Protein AF-A0A1T0AWC5-F1 (afdb_monomer_lite)

Sequence (176 aa):
MLRKLATLCFVLGIAALSACSSPKIKNVVQDDPMPMVLLTREAPDQPSYAIGYTTTILSYQGRINANYFINTFIRGVDDWLRQRVSLSLEQIKGQIYQKSGLELKQHTYFNGILLGANLQQKFQQMKKGCWEQINSRSLVKGIYAALADLKKGQVRQDEDPYLVEGTEQLLKYCAK

Radius of gyration: 23.96 Å; chains: 1; bounding box: 58×36×89 Å

Foldseek 3Di:
DDDDDPDDDDDDDDPPPPPPPPPPPPDPDPDLDAPVLQVDPDDFPLLLLLCLQVVLCVVCQVPAELPQPLRLLLQLLLCLVVVVDPDDLVVLVCLQPVDPPDDRSSNSSSNSVVVNVVVLVVLVPFPPCLSVPRDSSSSSVNNSVNSVCSHVVNRDDPPPVSSVVSNVVSCVVGHD

Organism: NCBI:txid123822

Secondary structure (DSSP, 8-state):
-----------------------------SS-PPPGGGG--SPP-HHHHHHHHHHHHHHHTTT--TT--HHHHHHHHHHHHTT---S-HHHHHHHHHT-TT--HHHHHHHHHHHHHHHHHHHHHTSSTTTGGG--HHHHHHHHHHHHHHHHHT-PPPTT-HHHHHHHHHHHHHH--

Structure (mmCIF, N/CA/C/O backbone):
data_AF-A0A1T0AWC5-F1
#
_entry.id   AF-A0A1T0AWC5-F1
#
loop_
_atom_site.group_PDB
_atom_site.id
_atom_site.type_symbol
_atom_site.label_atom_id
_atom_site.label_alt_id
_atom_site.label_comp_id
_atom_site.label_asym_id
_atom_site.label_entity_id
_atom_site.label_seq_id
_atom_site.pdbx_PDB_ins_code
_atom_site.Cartn_x
_atom_site.Cartn_y
_atom_site.Cartn_z
_atom_site.occupancy
_atom_site.B_iso_or_equiv
_atom_site.auth_seq_id
_atom_site.auth_comp_id
_atom_site.auth_asym_id
_atom_site.auth_atom_id
_atom_site.pdbx_PDB_model_num
ATOM 1 N N . MET A 1 1 ? -42.564 8.703 70.279 1.00 42.22 1 MET A N 1
ATOM 2 C CA . MET A 1 1 ? -43.147 8.995 68.951 1.00 42.22 1 MET A CA 1
ATOM 3 C C . MET A 1 1 ? -43.025 10.488 68.680 1.00 42.22 1 MET A C 1
ATOM 5 O O . MET A 1 1 ? -43.816 11.255 69.208 1.00 42.22 1 MET A O 1
ATOM 9 N N . LEU A 1 2 ? -42.007 10.905 67.921 1.00 35.97 2 LEU A N 1
ATOM 10 C CA . LEU A 1 2 ? -41.784 12.302 67.536 1.00 35.97 2 LEU A CA 1
ATOM 11 C C . LEU A 1 2 ? -41.737 12.376 66.004 1.00 35.97 2 LEU A C 1
ATOM 13 O O . LEU A 1 2 ? -40.717 12.119 65.375 1.00 35.97 2 LEU A O 1
ATOM 17 N N . ARG A 1 3 ? -42.893 12.675 65.408 1.00 39.94 3 ARG A N 1
ATOM 18 C CA . ARG A 1 3 ? -43.026 13.125 64.020 1.00 39.94 3 ARG A CA 1
ATOM 19 C C . ARG A 1 3 ? -42.537 14.566 63.953 1.00 39.94 3 ARG A C 1
ATOM 21 O O . ARG A 1 3 ? -43.255 15.389 64.502 1.00 39.94 3 ARG A O 1
ATOM 28 N N . LYS A 1 4 ? -41.431 14.884 63.271 1.00 38.22 4 LYS A N 1
ATOM 29 C CA . LYS A 1 4 ? -41.229 16.176 62.579 1.00 38.22 4 LYS A CA 1
ATOM 30 C C . LYS A 1 4 ? -40.116 16.074 61.525 1.00 38.22 4 LYS A C 1
ATOM 32 O O . LYS A 1 4 ? -39.130 15.382 61.731 1.00 38.22 4 LYS A O 1
ATOM 37 N N . LEU A 1 5 ? -40.299 16.880 60.479 1.00 45.50 5 LEU A N 1
ATOM 38 C CA . LEU A 1 5 ? -39.314 17.358 59.503 1.00 45.50 5 LEU A CA 1
ATOM 39 C C . LEU A 1 5 ? -38.972 16.429 58.334 1.00 45.50 5 LEU A C 1
ATOM 41 O O . LEU A 1 5 ? -37.894 15.859 58.218 1.00 45.50 5 LEU A O 1
ATOM 45 N N . ALA A 1 6 ? -39.919 16.417 57.392 1.00 47.53 6 ALA A N 1
ATOM 46 C CA . ALA A 1 6 ? -39.627 16.386 55.968 1.00 47.53 6 ALA A CA 1
ATOM 47 C C . ALA A 1 6 ? -38.729 17.586 55.607 1.00 47.53 6 ALA A C 1
ATOM 49 O O . ALA A 1 6 ? -39.210 18.695 55.381 1.00 47.53 6 ALA A O 1
ATOM 50 N N . THR A 1 7 ? -37.418 17.357 55.597 1.00 47.59 7 THR A N 1
ATOM 51 C CA . THR A 1 7 ? -36.427 18.299 55.072 1.00 47.59 7 THR A CA 1
ATOM 52 C C . THR A 1 7 ? -36.218 17.981 53.599 1.00 47.59 7 THR A C 1
ATOM 54 O O . THR A 1 7 ? -35.383 17.172 53.206 1.00 47.59 7 THR A O 1
ATOM 57 N N . LEU A 1 8 ? -37.069 18.607 52.797 1.00 42.84 8 LEU A N 1
ATOM 58 C CA . LEU A 1 8 ? -36.921 18.788 51.366 1.00 42.84 8 LEU A CA 1
ATOM 59 C C . LEU A 1 8 ? -35.789 19.802 51.146 1.00 42.84 8 LEU A C 1
ATOM 61 O O . LEU A 1 8 ? -35.990 20.975 51.441 1.00 42.84 8 LEU A O 1
ATOM 65 N N . CYS A 1 9 ? -34.613 19.359 50.689 1.00 39.62 9 CYS A N 1
ATOM 66 C CA . CYS A 1 9 ? -33.703 20.152 49.855 1.00 39.62 9 CYS A CA 1
ATOM 67 C C . CYS A 1 9 ? -32.439 19.367 49.474 1.00 39.62 9 CYS A C 1
ATOM 69 O O . CYS A 1 9 ? -31.751 18.823 50.330 1.00 39.62 9 CYS A O 1
ATOM 71 N N . PHE A 1 10 ? -32.097 19.473 48.188 1.00 38.38 10 PHE A N 1
ATOM 72 C CA . PHE A 1 10 ? -30.728 19.487 47.670 1.00 38.38 10 PHE A CA 1
ATOM 73 C C . PHE A 1 10 ? -29.920 18.181 47.714 1.00 38.38 10 PHE A C 1
ATOM 75 O O . PHE A 1 10 ? -29.160 17.961 48.642 1.00 38.38 10 PHE A O 1
ATOM 82 N N . VAL A 1 11 ? -29.931 17.421 46.610 1.00 47.66 11 VAL A N 1
ATOM 83 C CA . VAL A 1 11 ? -28.675 17.092 45.908 1.00 47.66 11 VAL A CA 1
ATOM 84 C C . VAL A 1 11 ? -28.923 17.116 44.395 1.00 47.66 11 VAL A C 1
ATOM 86 O O . VAL A 1 11 ? -29.648 16.296 43.836 1.00 47.66 11 VAL A O 1
ATOM 89 N N . LEU A 1 12 ? -28.320 18.122 43.763 1.00 43.47 12 LEU A N 1
ATOM 90 C CA . LEU A 1 12 ? -28.047 18.241 42.336 1.00 43.47 12 LEU A CA 1
ATOM 91 C C . LEU A 1 12 ? -27.318 17.008 41.772 1.00 43.47 12 LEU A C 1
ATOM 93 O O . LEU A 1 12 ? -26.401 16.489 42.397 1.00 43.47 12 LEU A O 1
ATOM 97 N N . GLY A 1 13 ? -27.572 16.723 40.494 1.00 46.81 13 GLY A N 1
ATOM 98 C CA . GLY A 1 13 ? -26.492 16.352 39.578 1.00 46.81 13 GLY A CA 1
ATOM 99 C C . GLY A 1 13 ? -26.370 14.872 39.244 1.00 46.81 13 GLY A C 1
ATOM 100 O O . GLY A 1 13 ? -25.537 14.167 39.800 1.00 46.81 13 GLY A O 1
ATOM 101 N N . ILE A 1 14 ? -27.085 14.446 38.202 1.00 50.47 14 ILE A N 1
ATOM 102 C CA . ILE A 1 14 ? -26.589 13.390 37.313 1.00 50.47 14 ILE A CA 1
ATOM 103 C C . ILE A 1 14 ? -26.676 13.930 35.885 1.00 50.47 14 ILE A C 1
ATOM 105 O O . ILE A 1 14 ? -27.538 13.565 35.092 1.00 50.47 14 ILE A O 1
ATOM 109 N N . ALA A 1 15 ? -25.773 14.861 35.569 1.00 47.34 15 ALA A N 1
ATOM 110 C CA . ALA A 1 15 ? -25.348 15.047 34.193 1.00 47.34 15 ALA A CA 1
ATOM 111 C C . ALA A 1 15 ? -24.498 13.821 33.850 1.00 47.34 15 ALA A C 1
ATOM 113 O O . ALA A 1 15 ? -23.324 13.742 34.212 1.00 47.34 15 ALA A O 1
ATOM 114 N N . ALA A 1 16 ? -25.116 12.825 33.218 1.00 49.19 16 ALA A N 1
ATOM 115 C CA . ALA A 1 16 ? -24.395 11.726 32.605 1.00 49.19 16 ALA A CA 1
ATOM 116 C C . ALA A 1 16 ? -23.569 12.302 31.448 1.00 49.19 16 ALA A C 1
ATOM 118 O O . ALA A 1 16 ? -24.032 12.407 30.315 1.00 49.19 16 ALA A O 1
ATOM 119 N N . LEU A 1 17 ? -22.339 12.719 31.751 1.00 46.22 17 LEU A N 1
ATOM 120 C CA . LEU A 1 17 ? -21.305 12.898 30.749 1.00 46.22 17 LEU A CA 1
ATOM 121 C C . LEU A 1 17 ? -21.048 11.511 30.163 1.00 46.22 17 LEU A C 1
ATOM 123 O O . LEU A 1 17 ? -20.320 10.700 30.733 1.00 46.22 17 LEU A O 1
ATOM 127 N N . SER A 1 18 ? -21.679 11.230 29.026 1.00 47.84 18 SER A N 1
ATOM 128 C CA . SER A 1 18 ? -21.250 10.189 28.107 1.00 47.84 18 SER A CA 1
ATOM 129 C C . SER A 1 18 ? -19.835 10.542 27.658 1.00 47.84 18 SER A C 1
ATOM 131 O O . SER A 1 18 ? -19.621 11.221 26.654 1.00 47.84 18 SER A O 1
ATOM 133 N N . ALA A 1 19 ? -18.853 10.129 28.457 1.00 36.72 19 ALA A N 1
ATOM 134 C CA . ALA A 1 19 ? -17.468 10.103 28.058 1.00 36.72 19 ALA A CA 1
ATOM 135 C C . ALA A 1 19 ? -17.371 9.104 26.904 1.00 36.72 19 ALA A C 1
ATOM 137 O O . ALA A 1 19 ? -17.251 7.896 27.111 1.00 36.72 19 ALA A O 1
ATOM 138 N N . CYS A 1 20 ? -17.437 9.611 25.672 1.00 40.91 20 CYS A N 1
ATOM 139 C CA . CYS A 1 20 ? -16.866 8.931 24.525 1.00 40.91 20 CYS A CA 1
ATOM 140 C C . CYS A 1 20 ? -15.383 8.738 24.846 1.00 40.91 20 CYS A C 1
ATOM 142 O O . CYS A 1 20 ? -14.562 9.625 24.607 1.00 40.91 20 CYS A O 1
ATOM 144 N N . SER A 1 21 ? -15.044 7.598 25.455 1.00 37.81 21 SER A N 1
ATOM 145 C CA . SER A 1 21 ? -13.669 7.128 25.533 1.00 37.81 21 SER A CA 1
ATOM 146 C C . SER A 1 21 ? -13.178 7.052 24.100 1.00 37.81 21 SER A C 1
ATOM 148 O O . SER A 1 21 ? -13.508 6.126 23.363 1.00 37.81 21 SER A O 1
ATOM 150 N N . SER A 1 22 ? -12.424 8.069 23.686 1.00 45.66 22 SER A N 1
ATOM 151 C CA . SER A 1 22 ? -11.638 7.973 22.470 1.00 45.66 22 SER A CA 1
ATOM 152 C C . SER A 1 22 ? -10.771 6.730 22.644 1.00 45.66 22 SER A C 1
ATOM 154 O O . SER A 1 22 ? -10.054 6.658 23.651 1.00 45.66 22 SER A O 1
ATOM 156 N N . PRO A 1 23 ? -10.845 5.730 21.749 1.00 45.16 23 PRO A N 1
ATOM 157 C CA . PRO A 1 23 ? -9.932 4.606 21.822 1.00 45.16 23 PRO A CA 1
ATOM 158 C C . PRO A 1 23 ? -8.523 5.193 21.829 1.00 45.16 23 PRO A C 1
ATOM 160 O O . PRO A 1 23 ? -8.146 5.942 20.925 1.00 45.16 23 PRO A O 1
ATOM 163 N N . LYS A 1 24 ? -7.782 4.945 22.914 1.00 36.97 24 LYS A N 1
ATOM 164 C CA . LYS A 1 24 ? -6.407 5.417 23.059 1.00 36.97 24 LYS A CA 1
ATOM 165 C C . LYS A 1 24 ? -5.600 4.771 21.937 1.00 36.97 24 LYS A C 1
ATOM 167 O O . LYS A 1 24 ? -5.252 3.594 22.024 1.00 36.97 24 LYS A O 1
ATOM 172 N N . ILE A 1 25 ? -5.334 5.532 20.876 1.00 49.38 25 ILE A N 1
ATOM 173 C CA . ILE A 1 25 ? -4.358 5.172 19.851 1.00 49.38 25 ILE A CA 1
ATOM 174 C C . ILE A 1 25 ? -3.027 5.093 20.594 1.00 49.38 25 ILE A C 1
ATOM 176 O O . ILE A 1 25 ? -2.498 6.112 21.035 1.00 49.38 25 ILE A O 1
ATOM 180 N N . LYS A 1 26 ? -2.535 3.873 20.832 1.00 44.25 26 LYS A N 1
ATOM 181 C CA . LYS A 1 26 ? -1.236 3.661 21.472 1.00 44.25 26 LYS A CA 1
ATOM 182 C C . LYS A 1 26 ? -0.175 4.378 20.633 1.00 44.25 26 LYS A C 1
ATOM 184 O O . LYS A 1 26 ? -0.020 4.057 19.461 1.00 44.25 26 LYS A O 1
ATOM 189 N N . ASN A 1 27 ? 0.486 5.353 21.257 1.00 41.50 27 ASN A N 1
ATOM 190 C CA . ASN A 1 27 ? 1.743 6.012 20.892 1.00 41.50 27 ASN A CA 1
ATOM 191 C C . ASN A 1 27 ? 2.238 5.726 19.463 1.00 41.50 27 ASN A C 1
ATOM 193 O O . ASN A 1 27 ? 2.907 4.723 19.209 1.00 41.50 27 ASN A O 1
ATOM 197 N N . VAL A 1 28 ? 1.945 6.644 18.538 1.00 44.59 28 VAL A N 1
ATOM 198 C CA . VAL A 1 28 ? 2.602 6.684 17.228 1.00 44.59 28 VAL A CA 1
ATOM 199 C C . VAL A 1 28 ? 4.046 7.136 17.457 1.00 44.59 28 VAL A C 1
ATOM 201 O O . VAL A 1 28 ? 4.303 8.279 17.817 1.00 44.59 28 VAL A O 1
ATOM 204 N N . VAL A 1 29 ? 4.973 6.189 17.319 1.00 47.19 29 VAL A N 1
ATOM 205 C CA . VAL A 1 29 ? 6.404 6.314 17.629 1.00 47.19 29 VAL A CA 1
ATOM 206 C C . VAL A 1 29 ? 7.059 7.478 16.858 1.00 47.19 29 VAL A C 1
ATOM 208 O O . VAL A 1 29 ? 6.762 7.744 15.686 1.00 47.19 29 VAL A O 1
ATOM 211 N N . GLN A 1 30 ? 7.928 8.212 17.560 1.00 42.81 30 GLN A N 1
ATOM 212 C CA . GLN A 1 30 ? 8.633 9.403 17.079 1.00 42.81 30 GLN A CA 1
ATOM 213 C C . GLN A 1 30 ? 9.657 9.050 15.984 1.00 42.81 30 GLN A C 1
ATOM 215 O O . GLN A 1 30 ? 9.692 9.740 14.965 1.00 42.81 30 GLN A O 1
ATOM 220 N N . ASP A 1 31 ? 10.311 7.892 16.102 1.00 54.12 31 ASP A N 1
ATOM 221 C CA . ASP A 1 31 ? 10.988 7.184 15.012 1.00 54.12 31 ASP A CA 1
ATOM 222 C C . ASP A 1 31 ? 9.999 6.251 14.321 1.00 54.12 31 ASP A C 1
ATOM 224 O O . ASP A 1 31 ? 9.319 5.463 14.973 1.00 54.12 31 ASP A O 1
ATOM 228 N N . ASP A 1 32 ? 9.868 6.341 13.004 1.00 69.00 32 ASP A N 1
ATOM 229 C CA . ASP A 1 32 ? 8.918 5.509 12.274 1.00 69.00 32 ASP A CA 1
ATOM 230 C C . ASP A 1 32 ? 9.654 4.359 11.577 1.00 69.00 32 ASP A C 1
ATOM 232 O O . ASP A 1 32 ? 10.056 4.503 10.416 1.00 69.00 32 ASP A O 1
ATOM 236 N N . PRO A 1 33 ? 9.904 3.236 12.281 1.00 78.31 33 PRO A N 1
ATOM 237 C CA . PRO A 1 33 ? 10.686 2.142 11.739 1.00 78.31 33 PRO A CA 1
ATOM 238 C C . PRO A 1 33 ? 10.003 1.568 10.504 1.00 78.31 33 PRO A C 1
ATOM 240 O O . PRO A 1 33 ? 8.770 1.489 10.417 1.00 78.31 33 PRO A O 1
ATOM 243 N N . MET A 1 34 ? 10.837 1.138 9.559 1.00 81.31 34 MET A N 1
ATOM 244 C CA . MET A 1 34 ? 10.383 0.481 8.345 1.00 81.31 34 MET A CA 1
ATOM 245 C C . MET A 1 34 ? 9.483 -0.717 8.707 1.00 81.31 34 MET A C 1
ATOM 247 O O . MET A 1 34 ? 9.897 -1.571 9.495 1.00 81.31 34 MET A O 1
ATOM 251 N N . PRO A 1 35 ? 8.257 -0.799 8.158 1.00 82.38 35 PRO A N 1
ATOM 252 C CA . PRO A 1 35 ? 7.364 -1.927 8.399 1.00 82.38 35 PRO A CA 1
ATOM 253 C C . PRO A 1 35 ? 8.031 -3.275 8.097 1.00 82.38 35 PRO A C 1
ATOM 255 O O . PRO A 1 35 ? 8.658 -3.440 7.053 1.00 82.38 35 PRO A O 1
ATOM 258 N N . MET A 1 36 ? 7.854 -4.265 8.982 1.00 78.81 36 MET A N 1
ATOM 259 C CA . MET A 1 36 ? 8.518 -5.580 8.893 1.00 78.81 36 MET A CA 1
ATOM 260 C C . MET A 1 36 ? 8.300 -6.278 7.542 1.00 78.81 36 MET A C 1
ATOM 262 O O . MET A 1 36 ? 9.188 -6.962 7.040 1.00 78.81 36 MET A O 1
ATOM 266 N N . VAL A 1 37 ? 7.131 -6.081 6.927 1.00 80.75 37 VAL A N 1
ATOM 267 C CA . VAL A 1 37 ? 6.790 -6.601 5.593 1.00 80.75 37 VAL A CA 1
ATOM 268 C C . VAL A 1 37 ? 7.813 -6.196 4.518 1.00 80.75 37 VAL A C 1
ATOM 270 O O . VAL A 1 37 ? 8.107 -6.991 3.621 1.00 80.75 37 VAL A O 1
ATOM 273 N N . LEU A 1 38 ? 8.426 -5.017 4.658 1.00 83.19 38 LEU A N 1
ATOM 274 C CA . LEU A 1 38 ? 9.449 -4.493 3.753 1.00 83.19 38 LEU A CA 1
ATOM 275 C C . LEU A 1 38 ? 10.852 -5.052 4.031 1.00 83.19 38 LEU A C 1
ATOM 277 O O . LEU A 1 38 ? 11.699 -5.010 3.148 1.00 83.19 38 LEU A O 1
ATOM 281 N N . LEU A 1 39 ? 11.098 -5.619 5.215 1.00 82.69 39 LEU A N 1
ATOM 282 C CA . LEU A 1 39 ? 12.402 -6.181 5.605 1.00 82.69 39 LEU A CA 1
ATOM 283 C C . LEU A 1 39 ? 12.616 -7.619 5.101 1.00 82.69 39 LEU A C 1
ATOM 285 O O . LEU A 1 39 ? 13.680 -8.208 5.289 1.00 82.69 39 LEU A O 1
ATOM 289 N N . THR A 1 40 ? 11.601 -8.212 4.474 1.00 80.88 40 THR A N 1
ATOM 290 C CA . THR A 1 40 ? 11.659 -9.583 3.956 1.00 80.88 40 THR A CA 1
ATOM 291 C C . THR A 1 40 ? 12.507 -9.659 2.682 1.00 80.88 40 THR A C 1
ATOM 293 O O . THR A 1 40 ? 12.266 -8.915 1.730 1.00 80.88 40 THR A O 1
ATOM 296 N N . ARG A 1 41 ? 13.465 -10.598 2.636 1.00 79.62 41 ARG A N 1
ATOM 297 C CA . ARG A 1 41 ? 14.382 -10.798 1.491 1.00 79.62 41 ARG A CA 1
ATOM 298 C C . ARG A 1 41 ? 13.767 -11.529 0.295 1.00 79.62 41 ARG A C 1
ATOM 300 O O . ARG A 1 41 ? 14.396 -11.601 -0.751 1.00 79.62 41 ARG A O 1
ATOM 307 N N . GLU A 1 42 ? 12.565 -12.077 0.445 1.00 83.81 42 GLU A N 1
ATOM 308 C CA . GLU A 1 42 ? 11.863 -12.744 -0.652 1.00 83.81 42 GLU A CA 1
ATOM 309 C C . GLU A 1 42 ? 11.621 -11.778 -1.815 1.00 83.81 42 GLU A C 1
ATOM 311 O O . GLU A 1 42 ? 11.146 -10.648 -1.611 1.00 83.81 42 GLU A O 1
ATOM 316 N N . ALA A 1 43 ? 11.925 -12.253 -3.025 1.00 84.75 43 ALA A N 1
ATOM 317 C CA . ALA A 1 43 ? 11.587 -11.556 -4.252 1.00 84.75 43 ALA A CA 1
ATOM 318 C C . ALA A 1 43 ? 10.067 -11.321 -4.303 1.00 84.75 43 ALA A C 1
ATOM 320 O O . ALA A 1 43 ? 9.295 -12.206 -3.920 1.00 84.75 43 ALA A O 1
ATOM 321 N N . PRO A 1 44 ? 9.618 -10.128 -4.717 1.00 89.56 44 PRO A N 1
ATOM 322 C CA . PRO A 1 44 ? 8.197 -9.865 -4.817 1.00 89.56 44 PRO A CA 1
ATOM 323 C C . PRO A 1 44 ? 7.572 -10.690 -5.948 1.00 89.56 44 PRO A C 1
ATOM 325 O O . PRO A 1 44 ? 8.063 -10.678 -7.073 1.00 89.56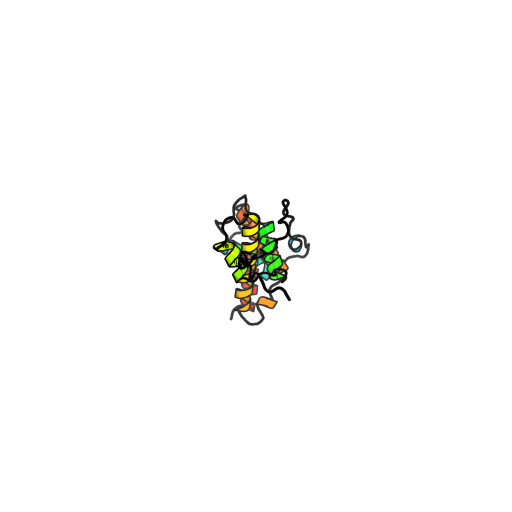 44 PRO A O 1
ATOM 328 N N . ASP A 1 45 ? 6.445 -11.344 -5.654 1.00 94.75 45 ASP A N 1
ATOM 329 C CA . ASP A 1 45 ? 5.429 -11.687 -6.656 1.00 94.75 45 ASP A CA 1
ATOM 330 C C . ASP A 1 45 ? 5.144 -10.475 -7.562 1.00 94.75 45 ASP A C 1
ATOM 332 O O . ASP A 1 45 ? 4.663 -9.437 -7.087 1.00 94.75 45 ASP A O 1
ATOM 336 N N . GLN A 1 46 ? 5.500 -10.603 -8.841 1.00 95.88 46 GLN A N 1
ATOM 337 C CA . GLN A 1 46 ? 5.498 -9.507 -9.808 1.00 95.88 46 GLN A CA 1
ATOM 338 C C . GLN A 1 46 ? 4.092 -8.930 -10.042 1.00 95.88 46 GLN A C 1
ATOM 340 O O . GLN A 1 46 ? 3.968 -7.708 -9.939 1.00 95.88 46 GLN A O 1
ATOM 345 N N . PRO A 1 47 ? 3.027 -9.726 -10.285 1.00 95.94 47 PRO A N 1
ATOM 346 C CA . PRO A 1 47 ? 1.687 -9.179 -10.507 1.00 95.94 47 PRO A CA 1
ATOM 347 C C . PRO A 1 47 ? 1.186 -8.323 -9.341 1.00 95.94 47 PRO A C 1
ATOM 349 O O . PRO A 1 47 ? 0.723 -7.196 -9.534 1.00 95.94 47 PRO A O 1
ATOM 352 N N . SER A 1 48 ? 1.345 -8.818 -8.112 1.00 96.19 48 SER A N 1
ATOM 353 C CA . SER A 1 48 ? 0.908 -8.099 -6.913 1.00 96.19 48 SER A CA 1
ATOM 354 C C . SER A 1 48 ? 1.735 -6.837 -6.664 1.00 96.19 48 SER A C 1
ATOM 356 O O . SER A 1 48 ? 1.192 -5.809 -6.261 1.00 96.19 48 SER A O 1
ATOM 358 N N . TYR A 1 49 ? 3.046 -6.885 -6.918 1.00 97.00 49 TYR A N 1
ATOM 359 C CA . TYR A 1 49 ? 3.902 -5.703 -6.823 1.00 97.00 49 TYR A CA 1
ATOM 360 C C . TYR A 1 49 ? 3.520 -4.647 -7.858 1.00 97.00 49 TYR A C 1
ATOM 362 O O . TYR A 1 49 ? 3.335 -3.485 -7.496 1.00 97.00 49 TYR A O 1
ATOM 370 N N . ALA A 1 50 ? 3.387 -5.048 -9.125 1.00 96.50 50 ALA A N 1
ATOM 371 C CA . ALA A 1 50 ? 3.099 -4.150 -10.235 1.00 96.50 50 ALA A CA 1
ATOM 372 C C . ALA A 1 50 ? 1.794 -3.390 -9.997 1.00 96.50 50 ALA A C 1
ATOM 374 O O . ALA A 1 50 ? 1.777 -2.163 -10.053 1.00 96.50 50 ALA A O 1
ATOM 375 N N . ILE A 1 51 ? 0.723 -4.089 -9.608 1.00 95.12 51 ILE A N 1
ATOM 376 C CA . ILE A 1 51 ? -0.558 -3.422 -9.372 1.00 95.12 51 ILE A CA 1
ATOM 377 C C . ILE A 1 51 ? -0.525 -2.498 -8.150 1.00 95.12 51 ILE A C 1
ATOM 379 O O . ILE A 1 51 ? -1.139 -1.427 -8.169 1.00 95.12 51 ILE A O 1
ATOM 383 N N . GLY A 1 52 ? 0.226 -2.872 -7.107 1.00 96.44 52 GLY A N 1
ATOM 384 C CA . GLY A 1 52 ? 0.462 -2.026 -5.939 1.00 96.44 52 GLY A CA 1
ATOM 385 C C . GLY A 1 52 ? 1.207 -0.748 -6.306 1.00 96.44 52 GLY A C 1
ATOM 386 O O . GLY A 1 52 ? 0.813 0.335 -5.874 1.00 96.44 52 GLY A O 1
ATOM 387 N N . TYR A 1 53 ? 2.237 -0.863 -7.144 1.00 97.50 53 TYR A N 1
ATOM 388 C CA . TYR A 1 53 ? 2.999 0.272 -7.649 1.00 97.50 53 TYR A CA 1
ATOM 389 C C . TYR A 1 53 ? 2.122 1.188 -8.513 1.00 97.50 53 TYR A C 1
ATOM 391 O O . TYR A 1 53 ? 1.882 2.341 -8.151 1.00 97.50 53 TYR A O 1
ATOM 399 N N . THR A 1 54 ? 1.566 0.658 -9.606 1.00 95.31 54 THR A N 1
ATOM 400 C CA . THR A 1 54 ? 0.813 1.422 -10.611 1.00 95.31 54 THR A CA 1
ATOM 401 C C . THR A 1 54 ? -0.408 2.113 -10.006 1.00 95.31 54 THR A C 1
ATOM 403 O O . THR A 1 54 ? -0.618 3.308 -10.216 1.00 95.31 54 THR A O 1
ATOM 406 N N . THR A 1 55 ? -1.185 1.417 -9.168 1.00 94.25 55 THR A N 1
ATOM 407 C CA . THR A 1 55 ? -2.368 2.025 -8.531 1.00 94.25 55 THR A CA 1
ATOM 408 C C . THR A 1 55 ? -1.987 3.154 -7.573 1.00 94.25 55 THR A C 1
ATOM 410 O O . THR A 1 55 ? -2.728 4.131 -7.426 1.00 94.25 55 THR A O 1
ATOM 413 N N . THR A 1 56 ? -0.825 3.046 -6.926 1.00 96.62 56 THR A N 1
ATOM 414 C CA . THR A 1 56 ? -0.330 4.077 -6.011 1.00 96.62 56 THR A CA 1
ATOM 415 C C . THR A 1 56 ? 0.132 5.314 -6.764 1.00 96.62 56 THR A C 1
ATOM 417 O O . THR A 1 56 ? -0.238 6.414 -6.356 1.00 96.62 56 THR A O 1
ATOM 420 N N . ILE A 1 57 ? 0.854 5.157 -7.880 1.00 95.94 57 ILE A N 1
ATOM 421 C CA . ILE A 1 57 ? 1.211 6.281 -8.758 1.00 95.94 57 ILE A CA 1
ATOM 422 C C . ILE A 1 57 ? -0.054 7.025 -9.192 1.00 95.94 57 ILE A C 1
ATOM 424 O O . ILE A 1 57 ? -0.191 8.209 -8.887 1.00 95.94 57 ILE A O 1
ATOM 428 N N . LEU A 1 58 ? -1.035 6.316 -9.761 1.00 93.31 58 LEU A N 1
ATOM 429 C CA . LEU A 1 58 ? -2.294 6.914 -10.225 1.00 93.31 58 LEU A CA 1
ATOM 430 C C . LEU A 1 58 ? -3.064 7.653 -9.118 1.00 93.31 58 LEU A C 1
ATOM 432 O O . LEU A 1 58 ? -3.718 8.661 -9.374 1.00 93.31 58 LEU A O 1
ATOM 436 N N . SER A 1 59 ? -3.000 7.161 -7.879 1.00 93.19 59 SER A N 1
ATOM 437 C CA . SER A 1 59 ? -3.765 7.725 -6.759 1.00 93.19 59 SER A CA 1
ATOM 438 C C . SER A 1 59 ? -3.055 8.881 -6.044 1.00 93.19 59 SER A C 1
ATOM 440 O O . SER A 1 59 ? -3.719 9.732 -5.443 1.00 93.19 59 SER A O 1
ATOM 442 N N . TYR A 1 60 ? -1.718 8.907 -6.062 1.00 93.69 60 TYR A N 1
ATOM 443 C CA . TYR A 1 60 ? -0.907 9.784 -5.209 1.00 93.69 60 TYR A CA 1
ATOM 444 C C . TYR A 1 60 ? 0.069 10.695 -5.959 1.00 93.69 60 TYR A C 1
ATOM 446 O O . TYR A 1 60 ? 0.743 11.510 -5.319 1.00 93.69 60 TYR A O 1
ATOM 454 N N . GLN A 1 61 ? 0.127 10.634 -7.289 1.00 92.75 61 GLN A N 1
ATOM 455 C CA . GLN A 1 61 ? 0.896 11.593 -8.077 1.00 92.75 61 GLN A CA 1
ATOM 456 C C . GLN A 1 61 ? 0.480 13.038 -7.760 1.00 92.75 61 GLN A C 1
ATOM 458 O O . GLN A 1 61 ? -0.701 13.359 -7.628 1.00 92.75 61 GLN A O 1
ATOM 463 N N . GLY A 1 62 ? 1.475 13.902 -7.537 1.00 90.62 62 GLY A N 1
ATOM 464 C CA . GLY A 1 62 ? 1.277 15.292 -7.107 1.00 90.62 62 GLY A CA 1
ATOM 465 C C . GLY A 1 62 ? 0.852 15.481 -5.642 1.00 90.62 62 GLY A C 1
ATOM 466 O O . GLY A 1 62 ? 0.731 16.617 -5.196 1.00 90.62 62 GLY A O 1
ATOM 467 N N . ARG A 1 63 ? 0.639 14.402 -4.871 1.00 89.94 63 ARG A N 1
ATOM 468 C CA . ARG A 1 63 ? 0.199 14.462 -3.458 1.00 89.94 63 ARG A CA 1
ATOM 469 C C . ARG A 1 63 ? 1.304 14.136 -2.454 1.00 89.94 63 ARG A C 1
ATOM 471 O O . ARG A 1 63 ? 1.191 14.493 -1.283 1.00 89.94 63 ARG A O 1
ATOM 478 N N . ILE A 1 64 ? 2.352 13.441 -2.892 1.00 92.50 64 ILE A N 1
ATOM 479 C CA . ILE A 1 64 ? 3.497 13.064 -2.054 1.00 92.50 64 ILE A CA 1
ATOM 480 C C . ILE A 1 64 ? 4.562 14.156 -2.118 1.00 92.50 64 ILE A C 1
ATOM 482 O O . ILE A 1 64 ? 4.916 14.625 -3.194 1.00 92.50 64 ILE A O 1
ATOM 486 N N . ASN A 1 65 ? 5.088 14.543 -0.957 1.00 88.31 65 ASN A N 1
ATOM 487 C CA . ASN A 1 65 ? 6.149 15.540 -0.824 1.00 88.31 65 ASN A CA 1
ATOM 488 C C . ASN A 1 65 ? 7.290 15.031 0.077 1.00 88.31 65 ASN A C 1
ATOM 490 O O . ASN A 1 65 ? 7.214 13.946 0.665 1.00 88.31 65 ASN A O 1
ATOM 494 N N . ALA A 1 66 ? 8.346 15.836 0.222 1.00 84.31 66 ALA A N 1
ATOM 495 C CA . ALA A 1 66 ? 9.532 15.498 1.013 1.00 84.31 66 ALA A CA 1
ATOM 496 C C . ALA A 1 66 ? 9.233 15.174 2.494 1.00 84.31 66 ALA A C 1
ATOM 498 O O . ALA A 1 66 ? 9.945 14.381 3.115 1.00 84.31 66 ALA A O 1
ATOM 499 N N . ASN A 1 67 ? 8.142 15.702 3.047 1.00 86.19 67 ASN A N 1
ATOM 500 C CA . ASN A 1 67 ? 7.754 15.519 4.446 1.00 86.19 67 ASN A CA 1
ATOM 501 C C . ASN A 1 67 ? 6.717 14.401 4.638 1.00 86.19 67 ASN A C 1
ATOM 503 O O . ASN A 1 67 ? 6.238 14.187 5.749 1.00 86.19 67 ASN A O 1
ATOM 507 N N . TYR A 1 68 ? 6.367 13.663 3.579 1.00 90.06 68 TYR A N 1
ATOM 508 C CA . TYR A 1 68 ? 5.376 12.595 3.665 1.00 90.06 68 TYR A CA 1
ATOM 509 C C . TYR A 1 68 ? 5.880 11.408 4.504 1.00 90.06 68 TYR A C 1
ATOM 511 O O . TYR A 1 68 ? 6.997 10.910 4.292 1.00 90.06 68 TYR A O 1
ATOM 519 N N . PHE A 1 69 ? 5.036 10.925 5.425 1.00 93.19 69 PHE A N 1
ATOM 520 C CA . PHE A 1 69 ? 5.329 9.812 6.336 1.00 93.19 69 PHE A CA 1
ATOM 521 C C . PHE A 1 69 ? 5.054 8.450 5.678 1.00 93.19 69 PHE A C 1
ATOM 523 O O . PHE A 1 69 ? 4.091 7.761 6.010 1.00 93.19 69 PHE A O 1
ATOM 530 N N . ILE A 1 70 ? 5.911 8.057 4.729 1.00 94.50 70 ILE A N 1
ATOM 531 C CA . ILE A 1 70 ? 5.752 6.816 3.946 1.00 94.50 70 ILE A CA 1
ATOM 532 C C . ILE A 1 70 ? 5.646 5.575 4.845 1.00 94.50 70 ILE A C 1
ATOM 534 O O . ILE A 1 70 ? 4.759 4.752 4.643 1.00 94.50 70 ILE A O 1
ATOM 538 N N . ASN A 1 71 ? 6.512 5.431 5.850 1.00 94.62 71 ASN A N 1
ATOM 539 C CA . ASN A 1 71 ? 6.510 4.246 6.716 1.00 94.62 71 ASN A CA 1
ATOM 540 C C . ASN A 1 71 ? 5.192 4.127 7.507 1.00 94.62 71 ASN A C 1
ATOM 542 O O . ASN A 1 71 ? 4.618 3.041 7.587 1.00 94.62 71 ASN A O 1
ATOM 546 N N . THR A 1 72 ? 4.666 5.250 7.997 1.00 94.69 72 THR A N 1
ATOM 547 C CA . THR A 1 72 ? 3.396 5.339 8.724 1.00 94.69 72 THR A CA 1
ATOM 548 C C . THR A 1 72 ? 2.237 4.973 7.806 1.00 94.69 72 THR A C 1
ATOM 550 O O . THR A 1 72 ? 1.363 4.197 8.191 1.00 94.69 72 THR A O 1
ATOM 553 N N . PHE A 1 73 ? 2.254 5.490 6.575 1.00 96.25 73 PHE A N 1
ATOM 554 C CA . PHE A 1 73 ? 1.269 5.152 5.556 1.00 96.25 73 PHE A CA 1
ATOM 555 C C . PHE A 1 73 ? 1.261 3.644 5.283 1.00 96.25 73 PHE A C 1
ATOM 557 O O . PHE A 1 73 ? 0.223 2.992 5.370 1.00 96.25 73 PHE A O 1
ATOM 564 N N . ILE A 1 74 ? 2.436 3.068 5.022 1.00 97.12 74 ILE A N 1
ATOM 565 C CA . ILE A 1 74 ? 2.574 1.643 4.718 1.00 97.12 74 ILE A CA 1
ATOM 566 C C . ILE A 1 74 ? 2.186 0.760 5.897 1.00 97.12 74 ILE A C 1
ATOM 568 O O . ILE A 1 74 ? 1.602 -0.300 5.685 1.00 97.12 74 ILE A O 1
ATOM 572 N N . ARG A 1 75 ? 2.440 1.191 7.135 1.00 95.38 75 ARG A N 1
ATOM 573 C CA . ARG A 1 75 ? 1.949 0.477 8.316 1.00 95.38 75 ARG A CA 1
ATOM 574 C C . ARG A 1 75 ? 0.425 0.397 8.325 1.00 95.38 75 ARG A C 1
ATOM 576 O O . ARG A 1 75 ? -0.106 -0.673 8.587 1.00 95.38 75 ARG A O 1
ATOM 583 N N . GLY A 1 76 ? -0.264 1.484 7.973 1.00 96.19 76 GLY A N 1
ATOM 584 C CA . GLY A 1 76 ? -1.721 1.482 7.828 1.00 96.19 76 GLY A CA 1
ATOM 585 C C . GLY A 1 76 ? -2.209 0.486 6.774 1.00 96.19 76 GLY A C 1
ATOM 586 O O . GLY A 1 76 ? -3.149 -0.266 7.024 1.00 96.19 76 GLY A O 1
ATOM 587 N N . VAL A 1 77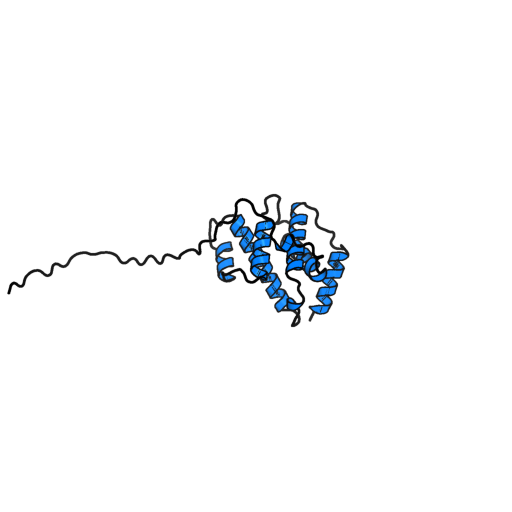 ? -1.531 0.425 5.624 1.00 97.69 77 VAL A N 1
ATOM 588 C CA . VAL A 1 77 ? -1.839 -0.560 4.573 1.00 97.69 77 VAL A CA 1
ATOM 589 C C . VAL A 1 77 ? -1.619 -1.997 5.077 1.00 97.69 77 VAL A C 1
ATOM 591 O O . VAL A 1 77 ? -2.518 -2.827 4.952 1.00 97.69 77 VAL A O 1
ATOM 594 N N . ASP A 1 78 ? -0.448 -2.305 5.653 1.00 96.12 78 ASP A N 1
ATOM 595 C CA . ASP A 1 78 ? -0.105 -3.655 6.142 1.00 96.12 78 ASP A CA 1
ATOM 596 C C . ASP A 1 78 ? -1.049 -4.110 7.260 1.00 96.12 78 ASP A C 1
ATOM 598 O O . ASP A 1 78 ? -1.523 -5.245 7.239 1.00 96.12 78 ASP A O 1
ATOM 602 N N . ASP A 1 79 ? -1.363 -3.227 8.210 1.00 96.12 79 ASP A N 1
ATOM 603 C CA . ASP A 1 79 ? -2.268 -3.542 9.313 1.00 96.12 79 ASP A CA 1
ATOM 604 C C . ASP A 1 79 ? -3.679 -3.848 8.810 1.00 96.12 79 ASP A C 1
ATOM 606 O O . ASP A 1 79 ? -4.298 -4.796 9.295 1.00 96.12 79 ASP A O 1
ATOM 610 N N . TRP A 1 80 ? -4.184 -3.103 7.820 1.00 97.19 80 TRP A N 1
ATOM 611 C CA . TRP A 1 80 ? -5.480 -3.406 7.214 1.00 97.19 80 TRP A CA 1
ATOM 612 C C . TRP A 1 80 ? -5.471 -4.777 6.530 1.00 97.19 80 TRP A C 1
ATOM 614 O O . TRP A 1 80 ? -6.293 -5.639 6.842 1.00 97.19 80 TRP A O 1
ATOM 624 N N . LEU A 1 81 ? -4.503 -5.013 5.640 1.00 95.12 81 LEU A N 1
ATOM 625 C CA . LEU A 1 81 ? -4.422 -6.244 4.847 1.00 95.12 81 LEU A CA 1
ATOM 626 C C . LEU A 1 81 ? -4.173 -7.497 5.692 1.00 95.12 81 LEU A C 1
ATOM 628 O O . LEU A 1 81 ? -4.530 -8.600 5.281 1.00 95.12 81 LEU A O 1
ATOM 632 N N . ARG A 1 82 ? -3.581 -7.335 6.877 1.00 93.38 82 ARG A N 1
ATOM 633 C CA . ARG A 1 82 ? -3.371 -8.406 7.858 1.00 93.38 82 ARG A CA 1
ATOM 634 C C . ARG A 1 82 ? -4.443 -8.466 8.944 1.00 93.38 82 ARG A C 1
ATOM 636 O O . ARG A 1 82 ? -4.244 -9.175 9.925 1.00 93.38 82 ARG A O 1
ATOM 643 N N . GLN A 1 83 ? -5.546 -7.731 8.788 1.00 94.44 83 GLN A N 1
ATOM 644 C CA . GLN A 1 83 ? -6.681 -7.737 9.717 1.00 94.44 83 GLN A CA 1
ATOM 645 C C . GLN A 1 83 ? -6.294 -7.348 11.160 1.00 94.44 83 GLN A C 1
ATOM 647 O O . GLN A 1 83 ? -6.829 -7.875 12.131 1.00 94.44 83 GLN A O 1
ATOM 652 N N . ARG A 1 84 ? -5.347 -6.416 11.315 1.00 94.75 84 ARG A N 1
ATOM 653 C CA . ARG A 1 84 ? -4.895 -5.887 12.617 1.00 94.75 84 ARG A CA 1
ATOM 654 C C . ARG A 1 84 ? -5.607 -4.600 13.036 1.00 94.75 84 ARG A C 1
ATOM 656 O O . ARG A 1 84 ? -5.365 -4.094 14.130 1.00 94.75 84 ARG A O 1
ATOM 663 N N . VAL A 1 85 ? -6.461 -4.052 12.175 1.00 95.00 85 VAL A N 1
ATOM 664 C CA . VAL A 1 85 ? -7.223 -2.827 12.441 1.00 95.00 85 VAL A CA 1
ATOM 665 C C . VAL A 1 85 ? -8.537 -3.183 13.132 1.00 95.00 85 VAL A C 1
ATOM 667 O O . VAL A 1 85 ? -9.335 -3.943 12.597 1.00 95.00 85 VAL A O 1
ATOM 670 N N . SER A 1 86 ? -8.770 -2.614 14.316 1.00 93.50 86 SER A N 1
ATOM 671 C CA . SER A 1 86 ? -9.987 -2.849 15.108 1.00 93.50 86 SER A CA 1
ATOM 672 C C . SER A 1 86 ? -11.128 -1.869 14.821 1.00 93.50 86 SER A C 1
ATOM 674 O O . SER A 1 86 ? -12.265 -2.127 15.209 1.00 93.50 86 SER A O 1
ATOM 676 N N . LEU A 1 87 ? -10.837 -0.736 14.178 1.00 93.50 87 LEU A N 1
ATOM 677 C CA . LEU A 1 87 ? -11.833 0.274 13.820 1.00 93.50 87 LEU A CA 1
ATOM 678 C C . LEU A 1 87 ? -12.538 -0.091 12.512 1.00 93.50 87 LEU A C 1
ATOM 680 O O . LEU A 1 87 ? -11.912 -0.596 11.579 1.00 93.50 87 LEU A O 1
ATOM 684 N N . SER A 1 88 ? -13.825 0.241 12.411 1.00 95.69 88 SER A N 1
ATOM 685 C CA . SER A 1 88 ? -14.554 0.134 11.147 1.00 95.69 88 SER A CA 1
ATOM 686 C C . SER A 1 88 ? -14.090 1.197 10.142 1.00 95.69 88 SER A C 1
ATOM 688 O O . SER A 1 88 ? -13.598 2.266 10.517 1.00 95.69 88 SER A O 1
ATOM 690 N N . LEU A 1 89 ? -14.299 0.945 8.843 1.00 95.06 89 LEU A N 1
ATOM 691 C CA . LEU A 1 89 ? -13.995 1.935 7.800 1.00 95.06 89 LEU A CA 1
ATOM 692 C C . LEU A 1 89 ? -14.769 3.241 7.983 1.00 95.06 89 LEU A C 1
ATOM 694 O O . LEU A 1 89 ? -14.252 4.307 7.663 1.00 95.06 89 LEU A O 1
ATOM 698 N N . GLU A 1 90 ? -15.988 3.174 8.513 1.00 95.19 90 GLU A N 1
ATOM 699 C CA . GLU A 1 90 ? -16.782 4.360 8.826 1.00 95.19 90 GLU A CA 1
ATOM 700 C C . GLU A 1 90 ? -16.141 5.180 9.950 1.00 95.19 90 GLU A C 1
ATOM 702 O O . GLU A 1 90 ? -15.951 6.386 9.798 1.00 95.19 90 GLU A O 1
ATOM 707 N N . GLN A 1 91 ? -15.705 4.526 11.032 1.00 94.25 91 GLN A N 1
ATOM 708 C CA . GLN A 1 91 ? -14.998 5.191 12.128 1.00 94.25 91 GLN A CA 1
ATOM 709 C C . GLN A 1 91 ? -13.697 5.838 11.645 1.00 94.25 91 GLN A C 1
ATOM 711 O O . GLN A 1 91 ? -13.400 6.969 12.023 1.00 94.25 91 GLN A O 1
ATOM 716 N N . ILE A 1 92 ? -12.944 5.151 10.782 1.00 94.44 92 ILE A N 1
ATOM 717 C CA . ILE A 1 92 ? -11.699 5.664 10.193 1.00 94.44 92 ILE A CA 1
ATOM 718 C C . ILE A 1 92 ? -11.970 6.897 9.323 1.00 94.44 92 ILE A C 1
ATOM 720 O O . ILE A 1 92 ? -11.289 7.912 9.471 1.00 94.44 92 ILE A O 1
ATOM 724 N N . LYS A 1 93 ? -12.994 6.854 8.461 1.00 94.00 93 LYS A N 1
ATOM 725 C CA . LYS A 1 93 ? -13.424 8.021 7.672 1.00 94.00 93 LYS A CA 1
ATOM 726 C C . LYS A 1 93 ? -13.854 9.178 8.577 1.00 94.00 93 LYS A C 1
ATOM 728 O O . LYS A 1 93 ? -13.483 10.317 8.309 1.00 94.00 93 LYS A O 1
ATOM 733 N N . GLY A 1 94 ? -14.556 8.894 9.674 1.00 92.62 94 GLY A N 1
ATOM 734 C CA . GLY A 1 94 ? -14.892 9.886 10.697 1.00 92.62 94 GLY A CA 1
ATOM 735 C C . GLY A 1 94 ? -13.651 10.539 11.315 1.00 92.62 94 GLY A C 1
ATOM 736 O O . GLY A 1 94 ? -13.597 11.763 11.428 1.00 92.62 94 GLY A O 1
ATOM 737 N N . GLN A 1 95 ? -12.608 9.759 11.634 1.00 90.06 95 GLN A N 1
ATOM 738 C CA . GLN A 1 95 ? -11.341 10.317 12.131 1.00 90.06 95 GLN A CA 1
ATOM 739 C C . GLN A 1 95 ? -10.670 11.246 11.112 1.00 90.06 95 GLN A C 1
ATOM 741 O O . GLN A 1 95 ? -10.093 12.248 11.515 1.00 90.06 95 GLN A O 1
ATOM 746 N N . ILE A 1 96 ? -10.730 10.926 9.817 1.00 89.44 96 ILE A N 1
ATOM 747 C CA . ILE A 1 96 ? -10.075 11.719 8.768 1.00 89.44 96 ILE A CA 1
ATOM 748 C C . ILE A 1 96 ? -10.853 13.001 8.447 1.00 89.44 96 ILE A C 1
ATOM 750 O O . ILE A 1 96 ? -10.253 14.067 8.352 1.00 89.44 96 ILE A O 1
ATOM 754 N N . TYR A 1 97 ? -12.170 12.905 8.243 1.00 87.69 97 TYR A N 1
ATOM 755 C CA . TYR A 1 97 ? -12.952 13.997 7.649 1.00 87.69 97 TYR A CA 1
ATOM 756 C C . TYR A 1 97 ? -13.703 14.860 8.662 1.00 87.69 97 TYR A C 1
ATOM 758 O O . TYR A 1 97 ? -14.051 15.993 8.346 1.00 87.69 97 TYR A O 1
ATOM 766 N N . GLN A 1 98 ? -13.992 14.333 9.855 1.00 83.94 98 GLN A N 1
ATOM 767 C CA . GLN A 1 98 ? -14.875 15.002 10.820 1.00 83.94 98 GLN A CA 1
ATOM 768 C C . GLN A 1 98 ? -14.128 15.497 12.059 1.00 83.94 98 GLN A C 1
ATOM 770 O O . GLN A 1 98 ? -14.582 16.426 12.724 1.00 83.94 98 GLN A O 1
ATOM 775 N N . LYS A 1 99 ? -12.978 14.899 12.384 1.00 77.44 99 LYS A N 1
ATOM 776 C CA . LYS A 1 99 ? -12.194 15.280 13.558 1.00 77.44 99 LYS A CA 1
ATOM 777 C C . LYS A 1 99 ? -11.174 16.361 13.205 1.00 77.44 99 LYS A C 1
ATOM 779 O O . LYS A 1 99 ? -10.224 16.116 12.465 1.00 77.44 99 LYS A O 1
ATOM 784 N N . SER A 1 100 ? -11.337 17.548 13.783 1.00 68.75 100 SER A N 1
ATOM 785 C CA . SER A 1 100 ? -10.322 18.600 13.717 1.00 68.75 100 SER A CA 1
ATOM 786 C C . SER A 1 100 ? -9.099 18.245 14.576 1.00 68.75 100 SER A C 1
ATOM 788 O O . SER A 1 100 ? -9.208 17.571 15.601 1.00 68.75 100 SER A O 1
ATOM 790 N N . GLY A 1 101 ? -7.913 18.690 14.149 1.00 72.69 101 GLY A N 1
ATOM 791 C CA . GLY A 1 101 ? -6.677 18.555 14.931 1.00 72.69 101 GLY A CA 1
ATOM 792 C C . GLY A 1 101 ? -6.052 17.156 14.952 1.00 72.69 101 GLY A C 1
ATOM 793 O O . GLY A 1 101 ? -5.285 16.854 15.863 1.00 72.69 101 GLY A O 1
ATOM 794 N N . LEU A 1 102 ? -6.366 16.289 13.983 1.00 80.69 102 LEU A N 1
ATOM 795 C CA . LEU A 1 102 ? -5.688 14.999 13.860 1.00 80.69 102 LEU A CA 1
ATOM 796 C C . LEU A 1 102 ? -4.196 15.210 13.556 1.00 80.69 102 LEU A C 1
ATOM 798 O O . LEU A 1 102 ? -3.847 15.920 12.612 1.00 80.69 102 LEU A O 1
ATOM 802 N N . GLU A 1 103 ? -3.313 14.568 14.324 1.00 88.00 103 GLU A N 1
ATOM 803 C CA . GLU A 1 103 ? -1.880 14.650 14.045 1.00 88.00 103 GLU A CA 1
ATOM 804 C C . GLU A 1 103 ? -1.552 14.098 12.654 1.00 88.00 103 GLU A C 1
ATOM 806 O O . GLU A 1 103 ? -2.088 13.070 12.231 1.00 88.00 103 GLU A O 1
ATOM 811 N N . LEU A 1 104 ? -0.612 14.738 11.952 1.00 88.44 104 LEU A N 1
ATOM 812 C CA . LEU A 1 104 ? -0.302 14.411 10.558 1.00 88.44 104 LEU A CA 1
ATOM 813 C C . LEU A 1 104 ? 0.112 12.940 10.367 1.00 88.44 104 LEU A C 1
ATOM 815 O O . LEU A 1 104 ? -0.267 12.321 9.370 1.00 88.44 104 LEU A O 1
ATOM 819 N N . LYS A 1 105 ? 0.828 12.340 11.330 1.00 90.19 105 LYS A N 1
ATOM 820 C CA . LYS A 1 105 ? 1.154 10.904 11.296 1.00 90.19 105 LYS A CA 1
ATOM 821 C C . LYS A 1 105 ? -0.096 10.028 11.444 1.00 90.19 105 LYS A C 1
ATOM 823 O O . LYS A 1 105 ? -0.269 9.092 10.672 1.00 90.19 105 LYS A O 1
ATOM 828 N N . GLN A 1 106 ? -1.006 10.346 12.367 1.00 91.81 106 GLN A N 1
ATOM 829 C CA . GLN A 1 106 ? -2.266 9.603 12.520 1.00 91.81 106 GLN A CA 1
ATOM 830 C C . GLN A 1 106 ? -3.135 9.714 11.261 1.00 91.81 106 GLN A C 1
ATOM 832 O O . GLN A 1 106 ? -3.648 8.711 10.768 1.00 91.81 106 GLN A O 1
ATOM 837 N N . HIS A 1 107 ? -3.225 10.916 10.687 1.00 92.31 107 HIS A N 1
ATOM 838 C CA . HIS A 1 107 ? -3.894 11.140 9.409 1.00 92.31 107 HIS A CA 1
ATOM 839 C C . HIS A 1 107 ? -3.266 10.297 8.289 1.00 92.31 107 HIS A C 1
ATOM 841 O O . HIS A 1 107 ? -3.971 9.658 7.510 1.00 92.31 107 HIS A O 1
ATOM 847 N N . THR A 1 108 ? -1.935 10.237 8.226 1.00 93.75 108 THR A N 1
ATOM 848 C CA . THR A 1 108 ? -1.209 9.443 7.223 1.00 93.75 108 THR A CA 1
ATOM 849 C C . THR A 1 108 ? -1.444 7.937 7.399 1.00 93.75 108 THR A C 1
ATOM 851 O O . THR A 1 108 ? -1.673 7.238 6.414 1.00 93.75 108 THR A O 1
ATOM 854 N N . TYR A 1 109 ? -1.470 7.445 8.641 1.00 95.44 109 TYR A N 1
ATOM 855 C CA . TYR A 1 109 ? -1.776 6.047 8.962 1.00 95.44 109 TYR A CA 1
ATOM 856 C C . TYR A 1 109 ? -3.179 5.652 8.489 1.00 95.44 109 TYR A C 1
ATOM 858 O O . TYR A 1 109 ? -3.344 4.654 7.786 1.00 95.44 109 TYR A O 1
ATOM 866 N N . PHE A 1 110 ? -4.193 6.464 8.808 1.00 95.81 110 PHE A N 1
ATOM 867 C CA . PHE A 1 110 ? -5.568 6.191 8.389 1.00 95.81 110 PHE A CA 1
ATOM 868 C C . PHE A 1 110 ? -5.750 6.257 6.871 1.00 95.81 110 PHE A C 1
ATOM 870 O O . PHE A 1 110 ? -6.482 5.441 6.315 1.00 95.81 110 PHE A O 1
ATOM 877 N N . ASN A 1 111 ? -5.053 7.163 6.182 1.00 95.06 111 ASN A N 1
ATOM 878 C CA . ASN A 1 111 ? -5.055 7.174 4.718 1.00 95.06 111 ASN A CA 1
ATOM 879 C C . ASN A 1 111 ? -4.444 5.893 4.127 1.00 95.06 111 ASN A C 1
ATOM 881 O O . ASN A 1 111 ? -4.954 5.392 3.126 1.00 95.06 111 ASN A O 1
ATOM 885 N N . GLY A 1 112 ? -3.417 5.328 4.768 1.00 96.69 112 GLY A N 1
ATOM 886 C CA . GLY A 1 112 ? -2.882 4.012 4.415 1.00 96.69 112 GLY A CA 1
ATOM 887 C C . GLY A 1 112 ? -3.926 2.901 4.542 1.00 96.69 112 GLY A C 1
ATOM 888 O O . GLY A 1 112 ? -4.112 2.113 3.614 1.00 96.69 112 GLY A O 1
ATOM 889 N N . ILE A 1 113 ? -4.679 2.882 5.647 1.00 97.81 113 ILE A N 1
ATOM 890 C CA . ILE A 1 113 ? -5.781 1.925 5.831 1.00 97.81 113 ILE A CA 1
ATOM 891 C C . ILE A 1 113 ? -6.837 2.078 4.729 1.00 97.81 113 ILE A C 1
ATOM 893 O O . ILE A 1 113 ? -7.253 1.081 4.140 1.00 97.81 113 ILE A O 1
ATOM 897 N N . LEU A 1 114 ? -7.249 3.311 4.408 1.00 96.31 114 LEU A N 1
ATOM 898 C CA . LEU A 1 114 ? -8.238 3.552 3.354 1.00 96.31 114 LEU A CA 1
ATOM 899 C C . LEU A 1 114 ? -7.767 3.061 1.982 1.00 96.31 114 LEU A C 1
ATOM 901 O O . LEU A 1 114 ? -8.572 2.494 1.243 1.00 96.31 114 LEU A O 1
ATOM 905 N N . LEU A 1 115 ? -6.487 3.237 1.636 1.00 96.44 115 LEU A N 1
ATOM 906 C CA . LEU A 1 115 ? -5.948 2.688 0.391 1.00 96.44 115 LEU A CA 1
ATOM 907 C C . LEU A 1 115 ? -6.033 1.156 0.384 1.00 96.44 115 LEU A C 1
ATOM 909 O O . LEU A 1 115 ? -6.555 0.585 -0.573 1.00 96.44 115 LEU A O 1
ATOM 913 N N . GLY A 1 116 ? -5.556 0.501 1.449 1.00 96.81 116 GLY A N 1
ATOM 914 C CA . GLY A 1 116 ? -5.602 -0.959 1.574 1.00 96.81 116 GLY A CA 1
ATOM 915 C C . GLY A 1 116 ? -7.026 -1.510 1.453 1.00 96.81 116 GLY A C 1
ATOM 916 O O . GLY A 1 116 ? -7.263 -2.464 0.712 1.00 96.81 116 GLY A O 1
ATOM 917 N N . ALA A 1 117 ? -7.984 -0.853 2.106 1.00 97.00 117 ALA A N 1
ATOM 918 C CA . ALA A 1 117 ? -9.399 -1.201 2.050 1.00 97.00 117 ALA A CA 1
ATOM 919 C C . ALA A 1 117 ? -10.003 -1.042 0.656 1.00 97.00 117 ALA A C 1
ATOM 921 O O . ALA A 1 117 ? -10.680 -1.947 0.168 1.00 97.00 117 ALA A O 1
ATOM 922 N N . ASN A 1 118 ? -9.724 0.078 -0.011 1.00 95.25 118 ASN A N 1
ATOM 923 C CA . ASN A 1 118 ? -10.223 0.333 -1.358 1.00 95.25 118 ASN A CA 1
ATOM 924 C C . ASN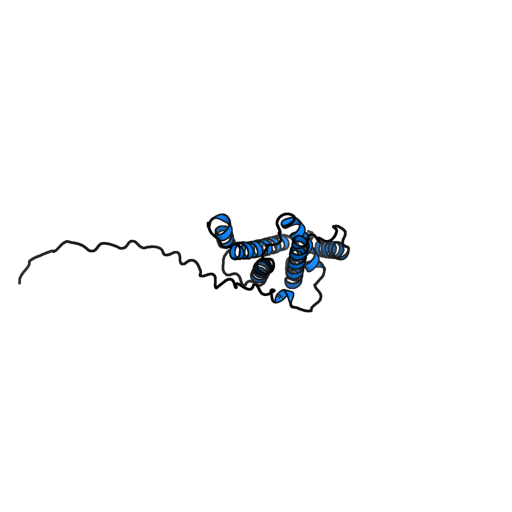 A 1 118 ? -9.654 -0.668 -2.373 1.00 95.25 118 ASN A C 1
ATOM 926 O O . ASN A 1 118 ? -10.388 -1.122 -3.250 1.00 95.25 118 ASN A O 1
ATOM 930 N N . LEU A 1 119 ? -8.370 -1.027 -2.257 1.00 94.31 119 LEU A N 1
ATOM 931 C CA . LEU A 1 119 ? -7.746 -2.051 -3.098 1.00 94.31 119 LEU A CA 1
ATOM 932 C C . LEU A 1 119 ? -8.413 -3.410 -2.887 1.00 94.31 1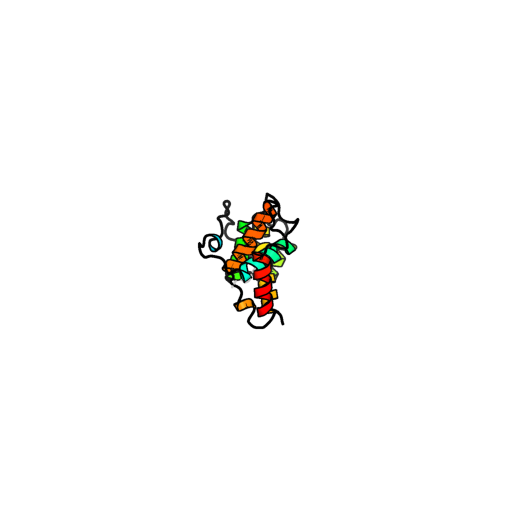19 LEU A C 1
ATOM 934 O O . LEU A 1 119 ? -8.891 -4.009 -3.849 1.00 94.31 119 LEU A O 1
ATOM 938 N N . GLN A 1 120 ? -8.505 -3.860 -1.633 1.00 95.12 120 GLN A N 1
ATOM 939 C CA . GLN A 1 120 ? -9.141 -5.130 -1.290 1.00 95.12 120 GLN A CA 1
ATOM 940 C C . GLN A 1 120 ? -10.577 -5.201 -1.822 1.00 95.12 120 GLN A C 1
ATOM 942 O O . GLN A 1 120 ? -10.929 -6.156 -2.512 1.00 95.12 120 GLN A O 1
ATOM 947 N N . GLN A 1 121 ? -11.384 -4.165 -1.572 1.00 94.75 121 GLN A N 1
ATOM 948 C CA . GLN A 1 121 ? -12.763 -4.100 -2.049 1.00 94.75 121 GLN A CA 1
ATOM 949 C C . GLN A 1 121 ? -12.840 -4.184 -3.580 1.00 94.75 121 GLN A C 1
ATOM 951 O O . GLN A 1 121 ? -13.672 -4.920 -4.111 1.00 94.75 121 GLN A O 1
ATOM 956 N N . LYS A 1 122 ? -11.980 -3.454 -4.304 1.00 92.00 122 LYS A N 1
ATOM 957 C CA . LYS A 1 122 ? -11.970 -3.472 -5.775 1.00 92.00 122 LYS A CA 1
ATOM 958 C C . LYS A 1 122 ? -11.673 -4.866 -6.319 1.00 92.00 122 LYS A C 1
ATOM 960 O O . LYS A 1 122 ? -12.415 -5.328 -7.179 1.00 92.00 122 LYS A O 1
ATOM 965 N N . PHE A 1 123 ? -10.657 -5.557 -5.806 1.00 92.12 123 PHE A N 1
ATOM 966 C CA . PHE A 1 123 ? -10.332 -6.916 -6.258 1.00 92.12 123 PHE A CA 1
ATOM 967 C C . PHE A 1 123 ? -11.393 -7.947 -5.871 1.00 92.12 123 PHE A C 1
ATOM 969 O O . PHE A 1 123 ? -11.677 -8.851 -6.650 1.00 92.12 123 PHE A O 1
ATOM 976 N N . GLN A 1 124 ? -12.041 -7.790 -4.716 1.00 93.19 124 GLN A N 1
ATOM 977 C CA . GLN A 1 124 ? -13.169 -8.642 -4.327 1.00 93.19 124 GLN A CA 1
ATOM 978 C C . GLN A 1 124 ? -14.389 -8.482 -5.253 1.00 93.19 124 GLN A C 1
ATOM 980 O O . GLN A 1 124 ? -15.187 -9.407 -5.375 1.00 93.19 124 GLN A O 1
ATOM 985 N N . GLN A 1 125 ? -14.538 -7.332 -5.922 1.00 92.50 125 GLN A N 1
ATOM 986 C CA . GLN A 1 125 ? -15.605 -7.065 -6.900 1.00 92.50 125 GLN A CA 1
ATOM 987 C C . GLN A 1 125 ? -15.272 -7.528 -8.335 1.00 92.50 125 GLN A C 1
ATOM 989 O O . GLN A 1 125 ? -16.143 -7.489 -9.218 1.00 92.50 125 GLN A O 1
ATOM 994 N N . MET A 1 126 ? -14.024 -7.938 -8.584 1.00 90.56 126 MET A N 1
ATOM 995 C CA . MET A 1 126 ? -13.579 -8.514 -9.856 1.00 90.56 126 MET A CA 1
ATOM 996 C C . MET A 1 126 ? -14.029 -9.982 -9.976 1.00 90.56 126 MET A C 1
ATOM 998 O O . MET A 1 126 ? -14.981 -10.408 -9.318 1.00 90.56 126 MET A O 1
ATOM 1002 N N . LYS A 1 127 ? -13.411 -10.769 -10.865 1.00 92.44 127 LYS A N 1
ATOM 1003 C CA . LYS A 1 127 ? -13.706 -12.201 -10.985 1.00 92.44 127 LYS A CA 1
ATOM 1004 C C . LYS A 1 127 ? -13.554 -12.910 -9.630 1.00 92.44 127 LYS A C 1
ATOM 1006 O O . LYS A 1 127 ? -12.639 -12.616 -8.859 1.00 92.44 127 LYS A O 1
ATOM 1011 N N . LYS A 1 128 ? -14.446 -13.866 -9.340 1.00 91.75 128 LYS A N 1
ATOM 1012 C CA . LYS A 1 128 ? -14.405 -14.667 -8.105 1.00 91.75 128 LYS A CA 1
ATOM 1013 C C . LYS A 1 128 ? -13.027 -15.320 -7.949 1.00 91.75 128 LYS A C 1
ATOM 1015 O O . LYS A 1 128 ? -12.558 -15.962 -8.885 1.00 91.75 128 LYS A O 1
ATOM 1020 N N . GLY A 1 129 ? -12.411 -15.185 -6.776 1.00 89.19 129 GLY A N 1
ATOM 1021 C CA . GLY A 1 129 ? -11.074 -15.724 -6.517 1.00 89.19 129 GLY A CA 1
ATOM 1022 C C . GLY A 1 129 ? -9.923 -14.755 -6.821 1.00 89.19 129 GLY A C 1
ATOM 1023 O O . GLY A 1 129 ? -8.777 -15.105 -6.561 1.00 89.19 129 GLY A O 1
ATOM 1024 N N . CYS A 1 130 ? -10.193 -13.572 -7.395 1.00 92.69 130 CYS A N 1
ATOM 1025 C CA . CYS A 1 130 ? -9.147 -12.618 -7.778 1.00 92.69 130 CYS A CA 1
ATOM 1026 C C . CYS A 1 130 ? -8.354 -12.107 -6.568 1.00 92.69 130 CYS A C 1
ATOM 1028 O O . CYS A 1 130 ? -7.127 -12.075 -6.608 1.00 92.69 130 CYS A O 1
ATOM 1030 N N . TRP A 1 131 ? -9.035 -11.739 -5.477 1.00 93.56 131 TRP A N 1
ATOM 1031 C CA . TRP A 1 131 ? -8.365 -11.247 -4.270 1.00 93.56 131 TRP A CA 1
ATOM 1032 C C . TRP A 1 131 ? -7.424 -12.295 -3.667 1.00 93.56 131 TRP A C 1
ATOM 1034 O O . TRP A 1 131 ? -6.337 -11.964 -3.207 1.00 93.56 131 TRP A O 1
ATOM 1044 N N . GLU A 1 132 ? -7.811 -13.564 -3.725 1.00 92.12 132 GLU A N 1
ATOM 1045 C CA . GLU A 1 132 ? -7.032 -14.694 -3.230 1.00 92.12 132 GLU A CA 1
ATOM 1046 C C . GLU A 1 132 ? -5.746 -14.933 -4.038 1.00 92.12 132 GLU A C 1
ATOM 1048 O O . GLU A 1 132 ? -4.827 -15.567 -3.525 1.00 92.12 132 GLU A O 1
ATOM 1053 N N . GLN A 1 133 ? -5.651 -14.406 -5.266 1.00 91.62 133 GLN A N 1
ATOM 1054 C CA . GLN A 1 133 ? -4.414 -14.419 -6.058 1.00 91.62 133 GLN A CA 1
ATOM 1055 C C . GLN A 1 133 ? -3.461 -13.269 -5.699 1.00 91.62 133 GLN A C 1
ATOM 1057 O O . GLN A 1 133 ? -2.304 -13.283 -6.114 1.00 91.62 133 GLN A O 1
ATOM 1062 N N . ILE A 1 134 ? -3.914 -12.266 -4.939 1.00 93.38 134 ILE A N 1
ATOM 1063 C CA . ILE A 1 134 ? -3.078 -11.126 -4.563 1.00 93.38 134 ILE A CA 1
ATOM 1064 C C . ILE A 1 134 ? -2.178 -11.507 -3.390 1.00 93.38 134 ILE A C 1
ATOM 1066 O O . ILE A 1 134 ? -2.620 -11.739 -2.263 1.00 93.38 134 ILE A O 1
ATOM 1070 N N . ASN A 1 135 ? -0.870 -11.472 -3.623 1.00 95.00 135 ASN A N 1
ATOM 1071 C CA . ASN A 1 135 ? 0.117 -11.549 -2.564 1.00 95.00 135 ASN A CA 1
ATOM 1072 C C . ASN A 1 135 ? 0.196 -10.198 -1.833 1.00 95.00 135 ASN A C 1
ATOM 1074 O O . ASN A 1 135 ? 0.874 -9.264 -2.273 1.00 95.00 135 ASN A O 1
ATOM 1078 N N . SER A 1 136 ? -0.459 -10.102 -0.673 1.00 93.81 136 SER A N 1
ATOM 1079 C CA . SER A 1 136 ? -0.506 -8.872 0.132 1.00 93.81 136 SER A CA 1
ATOM 1080 C C . SER A 1 136 ? 0.878 -8.309 0.480 1.00 93.81 136 SER A C 1
ATOM 1082 O O . SER A 1 136 ? 1.046 -7.095 0.549 1.00 93.81 136 SER A O 1
ATOM 1084 N N . ARG A 1 137 ? 1.897 -9.159 0.679 1.00 94.12 137 ARG A N 1
ATOM 1085 C CA . ARG A 1 137 ? 3.267 -8.704 0.981 1.00 94.12 137 ARG A CA 1
ATOM 1086 C C . ARG A 1 137 ? 3.875 -7.980 -0.219 1.00 94.12 137 ARG A C 1
ATOM 1088 O O . ARG A 1 137 ? 4.421 -6.891 -0.051 1.00 94.12 137 ARG A O 1
ATOM 1095 N N . SER A 1 138 ? 3.774 -8.563 -1.408 1.00 96.25 138 SER A N 1
ATOM 1096 C CA . SER A 1 138 ? 4.242 -7.934 -2.644 1.00 96.25 138 SER A CA 1
ATOM 1097 C C . SER A 1 138 ? 3.458 -6.677 -2.985 1.00 96.25 138 SER A C 1
ATOM 1099 O O . SER A 1 138 ? 4.069 -5.679 -3.356 1.00 96.25 138 SER A O 1
ATOM 1101 N N . LEU A 1 139 ? 2.138 -6.688 -2.773 1.00 96.88 139 LEU A N 1
ATOM 1102 C CA . LEU A 1 139 ? 1.289 -5.509 -2.937 1.00 96.88 139 LEU A CA 1
ATOM 1103 C C . LEU A 1 139 ? 1.796 -4.344 -2.080 1.00 96.88 139 LEU A C 1
ATOM 1105 O O . LEU A 1 139 ? 2.028 -3.249 -2.590 1.00 96.88 139 LEU A O 1
ATOM 1109 N N . VAL A 1 140 ? 2.057 -4.591 -0.793 1.00 97.06 140 VAL A N 1
ATOM 1110 C CA . VAL A 1 140 ? 2.600 -3.575 0.118 1.00 97.06 140 VAL A CA 1
ATOM 1111 C C . VAL A 1 140 ? 3.986 -3.088 -0.322 1.00 97.06 140 VAL A C 1
ATOM 1113 O O . VAL A 1 140 ? 4.254 -1.886 -0.269 1.00 97.06 140 VAL A O 1
ATOM 1116 N N . LYS A 1 141 ? 4.861 -3.987 -0.796 1.00 96.44 141 LYS A N 1
ATOM 1117 C CA . LYS A 1 141 ? 6.176 -3.612 -1.349 1.00 96.44 141 LYS A CA 1
ATOM 1118 C C . LYS A 1 141 ? 6.044 -2.706 -2.582 1.00 96.44 141 LYS A C 1
ATOM 1120 O O . LYS A 1 141 ? 6.791 -1.735 -2.684 1.00 96.44 141 LYS A O 1
ATOM 1125 N N . GLY A 1 142 ? 5.092 -2.989 -3.472 1.00 97.06 142 GLY A N 1
ATOM 1126 C CA . GLY A 1 142 ? 4.793 -2.163 -4.646 1.00 97.06 142 GLY A CA 1
ATOM 1127 C C . GLY A 1 142 ? 4.316 -0.762 -4.264 1.00 97.06 142 GLY A C 1
ATOM 1128 O O . GLY A 1 142 ? 4.859 0.228 -4.750 1.00 97.06 142 GLY A O 1
ATOM 1129 N N . ILE A 1 143 ? 3.376 -0.671 -3.315 1.00 98.00 143 ILE A N 1
ATOM 1130 C CA . ILE A 1 143 ? 2.877 0.610 -2.785 1.00 98.00 143 ILE A CA 1
ATOM 1131 C C . ILE A 1 143 ? 4.025 1.415 -2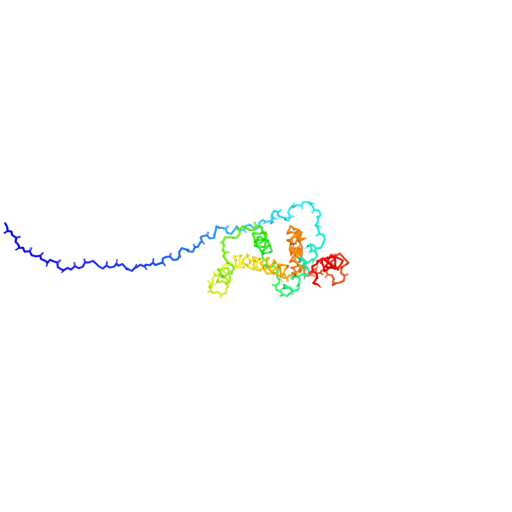.156 1.00 98.00 143 ILE A C 1
ATOM 1133 O O . ILE A 1 143 ? 4.165 2.607 -2.426 1.00 98.00 143 ILE A O 1
ATOM 1137 N N . TYR A 1 144 ? 4.882 0.780 -1.345 1.00 97.12 144 TYR A N 1
ATOM 1138 C CA . TYR A 1 144 ? 6.036 1.455 -0.740 1.00 97.12 144 TYR A CA 1
ATOM 1139 C C . TYR A 1 144 ? 6.993 2.009 -1.797 1.00 97.12 144 TYR A C 1
ATOM 1141 O O . TYR A 1 144 ? 7.398 3.167 -1.700 1.00 97.12 144 TYR A O 1
ATOM 1149 N N . ALA A 1 145 ? 7.337 1.198 -2.800 1.00 96.25 145 ALA A N 1
ATOM 1150 C CA . ALA A 1 145 ? 8.238 1.611 -3.867 1.00 96.25 145 ALA A CA 1
ATOM 1151 C C . ALA A 1 145 ? 7.673 2.806 -4.647 1.00 96.25 145 ALA A C 1
ATOM 1153 O O . ALA A 1 145 ? 8.376 3.796 -4.815 1.00 96.25 145 ALA A O 1
ATOM 1154 N N . ALA A 1 146 ? 6.389 2.776 -5.011 1.00 97.38 146 ALA A N 1
ATOM 1155 C CA . ALA A 1 146 ? 5.734 3.900 -5.677 1.00 97.38 146 ALA A CA 1
ATOM 1156 C C . ALA A 1 146 ? 5.766 5.184 -4.837 1.00 97.38 146 ALA A C 1
ATOM 1158 O O . ALA A 1 146 ? 6.090 6.251 -5.351 1.00 97.38 146 ALA A O 1
ATOM 1159 N N . LEU A 1 147 ? 5.484 5.107 -3.531 1.00 96.88 147 LEU A N 1
ATOM 1160 C CA . LEU A 1 147 ? 5.568 6.275 -2.645 1.00 96.88 147 LEU A CA 1
ATOM 1161 C C . LEU A 1 147 ? 7.000 6.809 -2.515 1.00 96.88 147 LEU A C 1
ATOM 1163 O O . LEU A 1 147 ? 7.198 8.024 -2.461 1.00 96.88 147 LEU A O 1
ATOM 1167 N N . ALA A 1 148 ? 7.994 5.920 -2.443 1.00 95.12 148 ALA A N 1
ATOM 1168 C CA . ALA A 1 148 ? 9.401 6.299 -2.368 1.00 95.12 148 ALA A CA 1
ATOM 1169 C C . ALA A 1 148 ? 9.867 6.989 -3.659 1.00 95.12 148 ALA A C 1
ATOM 1171 O O . ALA A 1 148 ? 10.541 8.017 -3.585 1.00 95.12 148 ALA A O 1
ATOM 1172 N N . ASP A 1 149 ? 9.459 6.468 -4.813 1.00 95.56 149 ASP A N 1
ATOM 1173 C CA . ASP A 1 149 ? 9.771 7.026 -6.127 1.00 95.56 149 ASP A CA 1
ATOM 1174 C C . ASP A 1 149 ? 9.069 8.373 -6.336 1.00 95.56 149 ASP A C 1
ATOM 1176 O O . ASP A 1 149 ? 9.716 9.349 -6.717 1.00 95.56 149 ASP A O 1
ATOM 1180 N N . LEU A 1 150 ? 7.783 8.483 -5.975 1.00 95.62 150 LEU A N 1
ATOM 1181 C CA . LEU A 1 150 ? 7.039 9.750 -5.973 1.00 95.62 150 LEU A CA 1
ATOM 1182 C C . LEU A 1 150 ? 7.737 10.816 -5.126 1.00 95.62 150 LEU A C 1
ATOM 1184 O O . LEU A 1 150 ? 7.899 11.952 -5.563 1.00 95.62 150 LEU A O 1
ATOM 1188 N N . LYS A 1 151 ? 8.190 10.449 -3.923 1.00 93.62 151 LYS A N 1
ATOM 1189 C CA . LYS A 1 151 ? 8.886 11.365 -3.012 1.00 93.62 151 LYS A CA 1
ATOM 1190 C C . LYS A 1 151 ? 10.220 11.865 -3.574 1.00 93.62 151 LYS A C 1
ATOM 1192 O O . LYS A 1 151 ? 10.622 12.982 -3.257 1.00 93.62 151 LYS A O 1
ATOM 1197 N N . LYS A 1 152 ? 10.906 11.048 -4.376 1.00 93.56 152 LYS A N 1
ATOM 1198 C CA . LYS A 1 152 ? 12.191 11.387 -5.008 1.00 93.56 152 LYS A CA 1
ATOM 1199 C C . LYS A 1 152 ? 12.042 12.023 -6.392 1.00 93.56 152 LYS A C 1
ATOM 1201 O O . LYS A 1 152 ? 13.046 12.454 -6.948 1.00 93.56 152 LYS A O 1
ATOM 1206 N N . GLY A 1 153 ? 10.835 12.058 -6.959 1.00 91.50 153 GLY A N 1
ATOM 1207 C CA . GLY A 1 153 ? 10.628 12.441 -8.358 1.00 91.50 153 GLY A CA 1
ATOM 1208 C C . GLY A 1 153 ? 11.232 11.436 -9.348 1.00 91.50 153 GLY A C 1
ATOM 1209 O O . GLY A 1 153 ? 11.647 11.822 -10.432 1.00 91.50 153 GLY A O 1
ATOM 1210 N N . GLN A 1 154 ? 11.315 10.160 -8.961 1.00 92.69 154 GLN A N 1
ATOM 1211 C CA . GLN A 1 154 ? 11.934 9.068 -9.725 1.00 92.69 154 GLN A CA 1
ATOM 1212 C C . GLN A 1 154 ? 10.901 8.003 -10.114 1.00 92.69 154 GLN A C 1
ATOM 1214 O O . GLN A 1 154 ? 11.182 6.809 -10.071 1.00 92.69 154 GLN A O 1
ATOM 1219 N N . VAL A 1 155 ? 9.678 8.434 -10.437 1.00 93.94 155 VAL A N 1
ATOM 1220 C CA . VAL A 1 155 ? 8.613 7.528 -10.886 1.00 93.94 155 VAL A CA 1
ATOM 1221 C C . VAL A 1 155 ? 9.081 6.795 -12.141 1.00 93.94 155 VAL A C 1
ATOM 1223 O O . VAL A 1 155 ? 9.643 7.408 -13.051 1.00 93.94 155 VAL A O 1
ATOM 1226 N N . ARG A 1 156 ? 8.877 5.476 -12.165 1.00 91.62 156 ARG A N 1
ATOM 1227 C CA . ARG A 1 156 ? 9.181 4.639 -13.329 1.00 91.62 156 ARG A CA 1
ATOM 1228 C C . ARG A 1 156 ? 8.358 5.084 -14.534 1.00 91.62 156 ARG A C 1
ATOM 1230 O O . ARG A 1 156 ? 7.274 5.636 -14.379 1.00 91.62 156 ARG A O 1
ATOM 1237 N N . GLN A 1 157 ? 8.887 4.840 -15.727 1.00 88.31 157 GLN A N 1
ATOM 1238 C CA . GLN A 1 157 ? 8.182 5.167 -16.962 1.00 88.31 157 GLN A CA 1
ATOM 1239 C C . GLN A 1 157 ? 6.917 4.314 -17.104 1.00 88.31 157 GLN A C 1
ATOM 1241 O O . GLN A 1 157 ? 6.888 3.171 -16.647 1.00 88.31 157 GLN A O 1
ATOM 1246 N N . ASP A 1 158 ? 5.898 4.861 -17.767 1.00 79.44 158 ASP A N 1
ATOM 1247 C CA . ASP A 1 158 ? 4.605 4.190 -17.967 1.00 79.44 158 ASP A CA 1
ATOM 1248 C C . ASP A 1 158 ? 4.745 2.839 -18.699 1.00 79.44 158 ASP A C 1
ATOM 1250 O O . ASP A 1 158 ? 3.950 1.927 -18.485 1.00 79.44 158 ASP A O 1
ATOM 1254 N N . GLU A 1 159 ? 5.795 2.691 -19.512 1.00 87.56 159 GLU A N 1
ATOM 1255 C CA . GLU A 1 159 ? 6.118 1.492 -20.294 1.00 87.56 159 GLU A CA 1
ATOM 1256 C C . GLU A 1 159 ? 7.171 0.589 -19.623 1.00 87.56 159 GLU A C 1
ATOM 1258 O O . GLU A 1 159 ? 7.764 -0.259 -20.288 1.00 87.56 159 GLU A O 1
ATOM 1263 N N . ASP A 1 160 ? 7.439 0.750 -18.318 1.00 95.12 160 ASP A N 1
ATOM 1264 C CA . ASP A 1 160 ? 8.335 -0.151 -17.578 1.00 95.12 160 ASP A CA 1
ATOM 1265 C C . ASP A 1 160 ? 7.871 -1.615 -17.769 1.00 95.12 160 ASP A C 1
ATOM 1267 O O . ASP A 1 160 ? 6.781 -1.974 -17.302 1.00 95.12 160 ASP A O 1
ATOM 1271 N N . PRO A 1 161 ? 8.679 -2.483 -18.423 1.00 95.06 161 PRO A N 1
ATOM 1272 C CA . PRO A 1 161 ? 8.240 -3.829 -18.787 1.00 95.06 161 PRO A CA 1
ATOM 1273 C C . PRO A 1 161 ? 7.831 -4.669 -17.579 1.00 95.06 161 PRO A C 1
ATOM 1275 O O . PRO A 1 161 ? 6.876 -5.438 -17.647 1.00 95.06 161 PRO A O 1
ATOM 1278 N N . TYR A 1 162 ? 8.496 -4.482 -16.434 1.00 94.94 162 TYR A N 1
ATOM 1279 C CA . TYR A 1 162 ? 8.185 -5.231 -15.223 1.00 94.94 162 TYR A CA 1
ATOM 1280 C C . TYR A 1 162 ? 6.793 -4.876 -14.685 1.00 94.94 162 TYR A C 1
ATOM 1282 O O . TYR A 1 162 ? 6.075 -5.763 -14.212 1.00 94.94 162 TYR A O 1
ATOM 1290 N N . LEU A 1 163 ? 6.411 -3.594 -14.755 1.00 96.00 163 LEU A N 1
ATOM 1291 C CA . LEU A 1 163 ? 5.092 -3.114 -14.337 1.00 96.00 163 LEU A CA 1
ATOM 1292 C C . LEU A 1 163 ? 3.992 -3.504 -15.330 1.00 96.00 163 LEU A C 1
ATOM 1294 O O . LEU A 1 163 ? 2.922 -3.952 -14.901 1.00 96.00 163 LEU A O 1
ATOM 1298 N N . VAL A 1 164 ? 4.251 -3.356 -16.632 1.00 95.44 164 VAL A N 1
ATOM 1299 C CA . VAL A 1 164 ? 3.301 -3.705 -17.700 1.00 95.44 164 VAL A CA 1
ATOM 1300 C C . VAL A 1 164 ? 2.993 -5.199 -17.664 1.00 95.44 164 VAL A C 1
ATOM 1302 O O . VAL A 1 164 ? 1.837 -5.576 -17.469 1.00 95.44 164 VAL A O 1
ATOM 1305 N N . GLU A 1 165 ? 4.016 -6.055 -17.727 1.00 95.62 165 GLU A N 1
ATOM 1306 C CA . GLU A 1 165 ? 3.840 -7.510 -17.718 1.00 95.62 165 GLU A CA 1
ATOM 1307 C C . GLU A 1 165 ? 3.118 -7.992 -16.455 1.00 95.62 165 GLU A C 1
ATOM 1309 O O . GLU A 1 165 ? 2.201 -8.811 -16.533 1.00 95.62 165 GLU A O 1
ATOM 1314 N N . GLY A 1 166 ? 3.486 -7.465 -15.281 1.00 94.56 166 GLY A N 1
ATOM 1315 C CA . GLY A 1 166 ? 2.837 -7.832 -14.023 1.00 94.56 166 GLY A CA 1
ATOM 1316 C C . GLY A 1 166 ? 1.357 -7.445 -13.987 1.00 94.56 166 GLY A C 1
ATOM 1317 O O . GLY A 1 166 ? 0.512 -8.235 -13.557 1.00 94.56 166 GLY A O 1
ATOM 1318 N N . THR A 1 167 ? 1.023 -6.250 -14.479 1.00 92.75 167 THR A N 1
ATOM 1319 C CA . THR A 1 167 ? -0.367 -5.779 -14.537 1.00 92.75 167 THR A CA 1
ATOM 1320 C C . THR A 1 167 ? -1.184 -6.602 -15.535 1.00 92.75 167 THR A C 1
ATOM 1322 O O . THR A 1 167 ? -2.295 -7.025 -15.215 1.00 92.75 167 THR A O 1
ATOM 1325 N N . GLU A 1 168 ? -0.631 -6.908 -16.710 1.00 93.38 168 GLU A N 1
ATOM 1326 C CA . GLU A 1 168 ? -1.284 -7.751 -17.717 1.00 93.38 168 GLU A CA 1
ATOM 1327 C C . GLU A 1 168 ? -1.525 -9.181 -17.229 1.00 93.38 168 GLU A C 1
ATOM 1329 O O . GLU A 1 168 ? -2.599 -9.744 -17.457 1.00 93.38 168 GLU A O 1
ATOM 1334 N N . GLN A 1 169 ? -0.548 -9.779 -16.542 1.00 92.69 169 GLN A N 1
ATOM 1335 C CA . GLN A 1 169 ? -0.709 -11.099 -15.936 1.00 92.69 169 GLN A CA 1
ATOM 1336 C C . GLN A 1 169 ? -1.881 -11.102 -14.955 1.00 92.69 169 GLN A C 1
ATOM 1338 O O . GLN A 1 169 ? -2.730 -11.989 -15.028 1.00 92.69 169 GLN A O 1
ATOM 1343 N N . LEU A 1 170 ? -1.983 -10.090 -14.089 1.00 90.00 170 LEU A N 1
ATOM 1344 C CA . LEU A 1 170 ? -3.097 -9.991 -13.152 1.00 90.00 170 LEU A CA 1
ATOM 1345 C C . LEU A 1 170 ? -4.442 -9.828 -13.871 1.00 90.00 170 LEU A C 1
ATOM 1347 O O . LEU A 1 170 ? -5.418 -10.485 -13.507 1.00 90.00 170 LEU A O 1
ATOM 1351 N N . LEU A 1 171 ? -4.498 -8.994 -14.914 1.00 89.38 171 LEU A N 1
ATOM 1352 C CA . LEU A 1 171 ? -5.710 -8.786 -15.708 1.00 89.38 171 LEU A CA 1
ATOM 1353 C C . LEU A 1 171 ? -6.211 -10.087 -16.341 1.00 89.38 171 LEU A C 1
ATOM 1355 O O . LEU A 1 171 ? -7.412 -10.332 -16.311 1.00 89.38 171 LEU A O 1
ATOM 1359 N N . LYS A 1 172 ? -5.328 -10.969 -16.823 1.00 88.81 172 LYS A N 1
ATOM 1360 C CA . LYS A 1 172 ? -5.728 -12.285 -17.363 1.00 88.81 172 LYS A CA 1
ATOM 1361 C C . LYS A 1 172 ? -6.488 -13.140 -16.341 1.00 88.81 172 LYS A C 1
ATOM 1363 O O . LYS A 1 172 ? -7.391 -13.886 -16.719 1.00 88.81 172 LYS A O 1
ATOM 1368 N N . TYR A 1 173 ? -6.148 -13.031 -15.056 1.00 83.81 173 TYR A N 1
ATOM 1369 C CA . 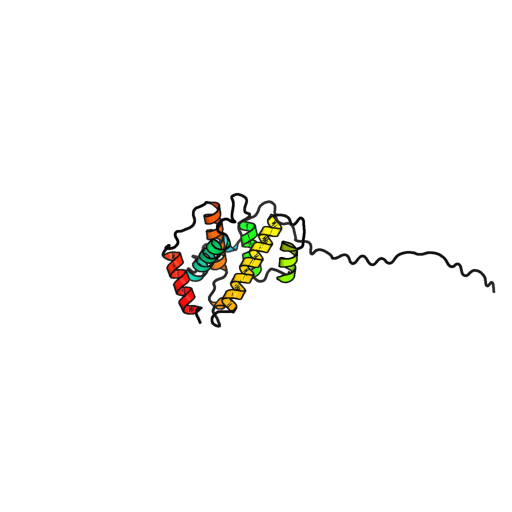TYR A 1 173 ? -6.801 -13.793 -13.987 1.00 83.81 173 TYR A CA 1
ATOM 1370 C C . TYR A 1 173 ? -8.021 -13.088 -13.394 1.00 83.81 173 TYR A C 1
ATOM 1372 O O . TYR A 1 173 ? -8.974 -13.758 -12.998 1.00 83.81 173 TYR A O 1
ATOM 1380 N N . CYS A 1 174 ? -7.995 -11.759 -13.319 1.00 88.06 174 CYS A N 1
ATOM 1381 C CA . CYS A 1 174 ? -8.978 -10.962 -12.590 1.00 88.06 174 CYS A CA 1
ATOM 1382 C C . CYS A 1 174 ? -10.039 -10.293 -13.473 1.00 88.06 174 CYS A C 1
ATOM 1384 O O . CYS A 1 174 ? -11.101 -9.931 -12.957 1.00 88.06 174 CYS A O 1
ATOM 1386 N N . ALA A 1 175 ? -9.790 -10.129 -14.777 1.00 83.38 175 ALA A N 1
ATOM 1387 C CA . ALA A 1 175 ? -10.790 -9.612 -15.705 1.00 83.38 175 ALA A CA 1
ATOM 1388 C C . ALA A 1 175 ? -12.005 -10.551 -15.764 1.00 83.38 175 ALA A C 1
ATOM 1390 O O . ALA A 1 175 ? -11.876 -11.774 -15.641 1.00 83.38 175 ALA A O 1
ATOM 1391 N N . LYS A 1 176 ? -13.191 -9.947 -15.872 1.00 63.22 176 LYS A N 1
ATOM 1392 C CA . LYS A 1 176 ? -14.467 -10.663 -15.961 1.00 63.22 176 LYS A CA 1
ATOM 1393 C C . LYS A 1 176 ? -14.637 -11.318 -17.321 1.00 63.22 176 LYS A C 1
ATOM 1395 O O . LYS A 1 176 ? -14.275 -10.661 -18.320 1.00 63.22 176 LYS A O 1
#

pLDDT: mean 83.26, std 19.1, range [35.97, 98.0]